Protein AF-A0AAW5N4B8-F1 (afdb_monomer_lite)

Secondary structure (DSSP, 8-state):
-----SS-HHHHHHHHHHHHTT--HHHHHHHHHSSPPPHHHHHHHHTT---PPPTT----HHHHHHHHHHHHHTT--HHHHTSHHHHHHHHHHHHHS-HHHHHHHHHHGGGGT--HHHHHH--SHHHHHHHHHHHHTT-

Foldseek 3Di:
DQQAAPPPRVLSNLLVVVVVLPADSQLSQCLFFVHGDDPVQSVCSVVRYHHDDPPRGDGDSPSSVLLVVLCVLLVNGSVLSNDPLLSVLLVVLCVVPNSVLSSQLSNLSNVVNDDPVLSVPPDHSVSNNVSSVVSSVND

pLDDT: mean 90.88, std 9.42, range [45.38, 98.25]

Radius of gyration: 15.37 Å; chains: 1; bounding box: 37×21×44 Å

Sequence (139 aa):
AALTAGNHKDLFASMADLINEGFNPSTSSIIFTGKKLSNNLIKKALKGDDVALPKDAKVDIERGYKFVTLCKAANISVMFATKRYFIDGFNSYATLTSDEDAFKALDAMKNLKLKESRLKEVKDNDCFITLLKEAAATA

Structure (mmCIF, N/CA/C/O backbone):
data_AF-A0AAW5N4B8-F1
#
_entry.id   AF-A0AAW5N4B8-F1
#
loop_
_atom_site.group_PDB
_at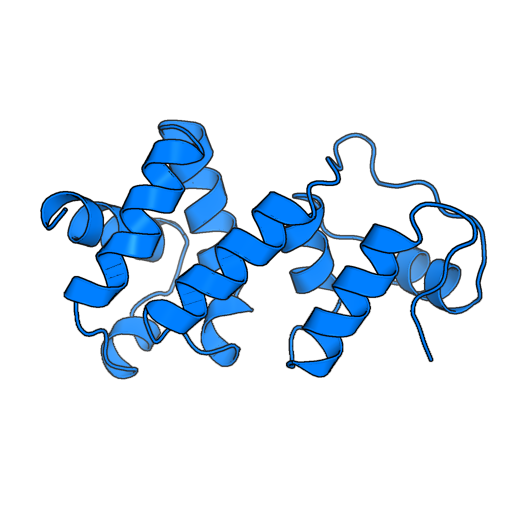om_site.id
_atom_site.type_symbol
_atom_site.label_atom_id
_atom_site.label_alt_id
_atom_site.label_comp_id
_atom_site.label_asym_id
_atom_site.label_entity_id
_atom_site.label_seq_id
_atom_site.pdbx_PDB_ins_code
_atom_site.Cartn_x
_atom_site.Cartn_y
_atom_site.Cartn_z
_atom_site.occupancy
_atom_site.B_iso_or_equiv
_atom_site.auth_seq_id
_atom_site.auth_comp_id
_atom_site.auth_asym_id
_atom_site.auth_atom_id
_atom_site.pdbx_PDB_model_num
ATOM 1 N N . ALA A 1 1 ? 0.433 -2.509 -24.517 1.00 45.38 1 ALA A N 1
ATOM 2 C CA . ALA A 1 1 ? 1.908 -2.518 -24.480 1.00 45.38 1 ALA A CA 1
ATOM 3 C C . ALA A 1 1 ? 2.323 -3.050 -23.119 1.00 45.38 1 ALA A C 1
ATOM 5 O O . ALA A 1 1 ? 1.848 -2.512 -22.126 1.00 45.38 1 ALA A O 1
ATOM 6 N N . ALA A 1 2 ? 3.097 -4.135 -23.074 1.00 48.75 2 ALA A N 1
ATOM 7 C CA . ALA A 1 2 ? 3.623 -4.664 -21.820 1.00 48.75 2 ALA A CA 1
ATOM 8 C C . ALA A 1 2 ? 4.759 -3.755 -21.327 1.00 48.75 2 ALA A C 1
ATOM 10 O O . ALA A 1 2 ? 5.516 -3.208 -22.127 1.00 48.75 2 ALA A O 1
ATOM 11 N N . LEU A 1 3 ? 4.842 -3.546 -20.018 1.00 54.91 3 LEU A N 1
ATOM 12 C CA . LEU A 1 3 ? 5.915 -2.785 -19.390 1.00 54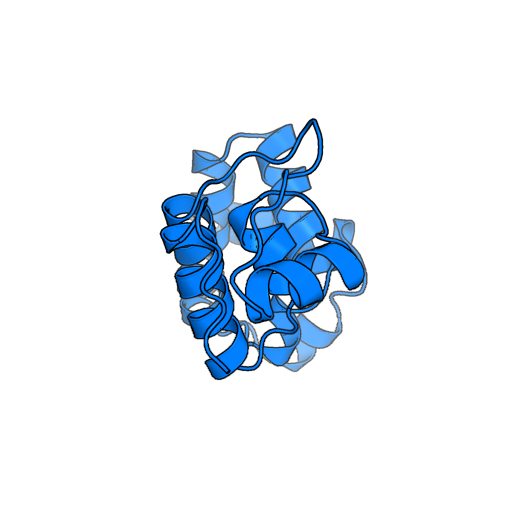.91 3 LEU A CA 1
ATOM 13 C C . LEU A 1 3 ? 7.131 -3.724 -19.282 1.00 54.91 3 LEU A C 1
ATOM 15 O O . LEU A 1 3 ? 7.212 -4.541 -18.373 1.00 54.91 3 LEU A O 1
ATOM 19 N N . THR A 1 4 ? 8.032 -3.673 -20.266 1.00 53.31 4 THR A N 1
ATOM 20 C CA . THR A 1 4 ? 9.139 -4.634 -20.427 1.00 53.31 4 THR A CA 1
ATOM 21 C C . THR A 1 4 ? 10.469 -3.900 -20.577 1.00 53.31 4 THR A C 1
ATOM 23 O O . THR A 1 4 ? 11.035 -3.882 -21.665 1.00 53.31 4 THR A O 1
ATOM 26 N N . ALA A 1 5 ? 10.972 -3.260 -19.520 1.00 59.00 5 ALA A N 1
ATOM 27 C CA . ALA A 1 5 ? 12.323 -2.692 -19.566 1.00 59.00 5 ALA A CA 1
ATOM 28 C C . ALA A 1 5 ? 13.391 -3.805 -19.633 1.00 59.00 5 ALA A C 1
ATOM 30 O O . ALA A 1 5 ? 13.158 -4.929 -19.179 1.00 59.00 5 ALA A O 1
ATOM 31 N N . GLY A 1 6 ? 14.564 -3.507 -20.206 1.00 59.09 6 GLY A N 1
ATOM 32 C CA . GLY A 1 6 ? 15.698 -4.441 -20.271 1.00 59.09 6 GLY A CA 1
ATOM 33 C C . GLY A 1 6 ? 16.179 -4.886 -18.884 1.00 59.09 6 GLY A C 1
ATOM 34 O O . GLY A 1 6 ? 16.472 -6.067 -18.673 1.00 59.09 6 GLY A O 1
ATOM 35 N N . ASN A 1 7 ? 16.136 -3.966 -17.918 1.00 71.31 7 ASN A N 1
ATOM 36 C CA . ASN A 1 7 ? 16.353 -4.172 -16.489 1.00 71.31 7 ASN A CA 1
ATOM 37 C C . ASN A 1 7 ? 15.044 -4.021 -15.677 1.00 71.31 7 ASN A C 1
ATOM 39 O O . ASN A 1 7 ? 14.073 -3.437 -16.141 1.00 71.31 7 ASN A O 1
ATOM 43 N N . HIS A 1 8 ? 14.988 -4.560 -14.451 1.00 84.31 8 HIS A N 1
ATOM 44 C CA . HIS A 1 8 ? 13.788 -4.514 -13.584 1.00 84.31 8 HIS A CA 1
ATOM 45 C C . HIS A 1 8 ? 12.509 -5.120 -14.210 1.00 84.31 8 HIS A C 1
ATOM 47 O O . HIS A 1 8 ? 11.400 -4.662 -13.929 1.00 84.31 8 HIS A O 1
ATOM 53 N N . LYS A 1 9 ? 12.652 -6.159 -15.045 1.00 85.12 9 LYS A N 1
ATOM 54 C CA . LYS A 1 9 ? 11.540 -6.825 -15.751 1.00 85.12 9 LYS A CA 1
ATOM 55 C C . LYS A 1 9 ? 10.396 -7.224 -14.821 1.00 85.12 9 LYS A C 1
ATOM 57 O O . LYS A 1 9 ? 9.254 -6.881 -15.104 1.00 85.12 9 LYS A O 1
ATOM 62 N N . ASP A 1 10 ? 10.710 -7.854 -13.691 1.00 90.06 10 ASP A N 1
ATOM 63 C CA . ASP A 1 10 ? 9.697 -8.340 -12.747 1.00 90.06 10 ASP A CA 1
ATOM 64 C C . ASP A 1 10 ? 8.892 -7.196 -12.120 1.00 90.06 10 ASP A C 1
ATOM 66 O O . ASP A 1 10 ? 7.676 -7.300 -11.974 1.00 90.06 10 ASP A O 1
ATOM 70 N N . LEU A 1 11 ? 9.539 -6.064 -11.816 1.00 92.75 11 LEU A N 1
ATOM 71 C CA . LEU A 1 11 ? 8.858 -4.867 -11.313 1.00 92.75 11 LEU A CA 1
ATOM 72 C C . LEU A 1 11 ? 7.844 -4.360 -12.339 1.00 92.75 11 LEU A C 1
ATOM 74 O O . LEU A 1 11 ? 6.702 -4.060 -12.002 1.00 92.75 11 LEU A O 1
ATOM 78 N N . PHE A 1 12 ? 8.269 -4.235 -13.592 1.00 90.94 12 PHE A N 1
ATOM 79 C CA . PHE A 1 12 ? 7.451 -3.655 -14.645 1.00 90.94 12 PHE A CA 1
ATOM 80 C C . PHE A 1 12 ? 6.334 -4.600 -15.116 1.00 90.94 12 PHE A C 1
ATOM 82 O O . PHE A 1 12 ? 5.225 -4.127 -15.375 1.00 90.94 12 PHE A O 1
ATOM 89 N N . ALA A 1 13 ? 6.568 -5.914 -15.098 1.00 91.19 13 ALA A N 1
ATOM 90 C CA . ALA A 1 13 ? 5.523 -6.925 -15.238 1.00 91.19 13 ALA A CA 1
ATOM 91 C C . ALA A 1 13 ? 4.497 -6.826 -14.096 1.00 91.19 13 ALA A C 1
ATOM 93 O O . ALA A 1 13 ? 3.306 -6.684 -14.359 1.00 91.19 13 ALA A O 1
ATOM 94 N N . SER A 1 14 ? 4.957 -6.746 -12.843 1.00 94.62 14 SER A N 1
ATOM 95 C CA . SER A 1 14 ? 4.065 -6.616 -11.681 1.00 94.62 14 SER A CA 1
ATOM 96 C C . SER A 1 14 ? 3.247 -5.320 -11.721 1.00 94.62 14 SER A C 1
ATOM 98 O O . SER A 1 14 ? 2.056 -5.288 -11.406 1.00 94.62 14 SER A O 1
ATOM 100 N N . MET A 1 15 ? 3.862 -4.216 -12.163 1.00 94.12 15 MET A N 1
ATOM 101 C CA . MET A 1 15 ? 3.153 -2.958 -12.403 1.00 94.12 15 MET A CA 1
ATOM 102 C C . MET A 1 15 ? 2.081 -3.105 -13.485 1.00 94.12 15 MET A C 1
ATOM 104 O O . MET A 1 15 ? 1.006 -2.526 -13.326 1.00 94.12 15 MET A O 1
ATOM 108 N N . ALA A 1 16 ? 2.357 -3.845 -14.563 1.00 91.94 16 ALA A N 1
ATOM 109 C CA . ALA A 1 16 ? 1.389 -4.108 -15.624 1.00 91.94 16 ALA A CA 1
ATOM 110 C C . ALA A 1 16 ? 0.189 -4.916 -15.111 1.00 91.94 16 ALA A C 1
ATOM 112 O O . ALA A 1 16 ? -0.941 -4.571 -15.451 1.00 91.94 16 ALA A O 1
ATOM 113 N N . ASP A 1 17 ? 0.414 -5.905 -14.245 1.00 94.25 17 ASP A N 1
ATOM 114 C CA . ASP A 1 17 ? -0.663 -6.678 -13.617 1.00 94.25 17 ASP A CA 1
ATOM 115 C C . ASP A 1 17 ? -1.602 -5.775 -12.815 1.00 94.25 17 ASP A C 1
ATOM 117 O O . ASP A 1 17 ? -2.808 -5.767 -13.057 1.00 94.25 17 ASP A O 1
ATOM 121 N N . LEU A 1 18 ? -1.060 -4.921 -11.936 1.00 94.12 18 LEU A N 1
ATOM 122 C CA . LEU A 1 18 ? -1.891 -3.967 -11.194 1.00 94.12 18 LEU A CA 1
ATOM 123 C C . LEU A 1 18 ? -2.598 -2.971 -12.124 1.00 94.12 18 LEU A C 1
ATOM 125 O O . LEU A 1 18 ? -3.745 -2.604 -11.878 1.00 94.12 18 LEU A O 1
ATOM 129 N N . ILE A 1 19 ? -1.952 -2.532 -13.209 1.00 92.81 19 ILE A N 1
ATOM 130 C CA . ILE A 1 19 ? -2.595 -1.643 -14.188 1.00 92.81 19 ILE A CA 1
ATOM 131 C C . ILE A 1 19 ? -3.793 -2.329 -14.854 1.00 92.81 19 ILE A C 1
ATOM 133 O O . ILE A 1 19 ? -4.843 -1.702 -14.998 1.00 92.81 19 ILE A O 1
ATOM 137 N N . ASN A 1 20 ? -3.674 -3.613 -15.200 1.00 92.69 20 ASN A N 1
ATOM 138 C CA . ASN A 1 20 ? -4.776 -4.401 -15.756 1.00 92.69 20 ASN A CA 1
ATOM 139 C C . ASN A 1 20 ? -5.931 -4.576 -14.756 1.00 92.69 20 ASN A C 1
ATOM 141 O O . ASN A 1 20 ? -7.085 -4.667 -15.165 1.00 92.69 20 ASN A O 1
ATOM 145 N N . GLU A 1 21 ? -5.645 -4.556 -13.453 1.00 92.25 21 GLU A N 1
ATOM 146 C CA . GLU A 1 21 ? -6.660 -4.544 -12.392 1.00 92.25 21 GLU A CA 1
ATOM 147 C C . GLU A 1 21 ? -7.291 -3.160 -12.137 1.00 92.25 21 GLU A C 1
ATOM 149 O O . GLU A 1 21 ? -8.191 -3.033 -11.305 1.00 92.25 21 GLU A O 1
ATOM 154 N N . GLY A 1 22 ? -6.842 -2.112 -12.837 1.00 91.94 22 GLY A N 1
ATOM 155 C CA . GLY A 1 22 ? -7.376 -0.752 -12.731 1.00 91.94 22 GLY A CA 1
ATOM 156 C C . GLY A 1 22 ? -6.547 0.206 -11.871 1.00 91.94 22 GLY A C 1
ATOM 157 O O . GLY A 1 22 ? -6.981 1.335 -11.625 1.00 91.94 22 GLY A O 1
ATOM 158 N N . PHE A 1 23 ? -5.351 -0.189 -11.421 1.00 92.31 23 PHE A N 1
ATOM 159 C CA . PHE A 1 23 ? -4.433 0.735 -10.759 1.00 92.31 23 PHE A CA 1
ATOM 160 C C . PHE A 1 23 ? -3.803 1.693 -11.772 1.00 92.31 23 PHE A C 1
ATOM 162 O O . PHE A 1 23 ? -3.431 1.319 -12.882 1.00 92.31 23 PHE A O 1
ATOM 169 N N . ASN A 1 24 ? -3.625 2.962 -11.397 1.00 88.50 24 ASN A N 1
ATOM 170 C CA . ASN A 1 24 ? -2.859 3.862 -12.255 1.00 88.50 24 ASN A CA 1
ATOM 171 C C . ASN A 1 24 ? -1.347 3.550 -12.142 1.00 88.50 24 ASN A C 1
ATOM 173 O O . ASN A 1 24 ? -0.885 3.158 -11.066 1.00 88.50 24 ASN A O 1
ATOM 177 N N . PRO A 1 25 ? -0.544 3.802 -13.196 1.00 89.12 25 PRO A N 1
ATOM 178 C CA . PRO A 1 25 ? 0.879 3.452 -13.206 1.00 89.12 25 PRO A CA 1
ATOM 179 C C . PRO A 1 25 ? 1.698 4.050 -12.055 1.00 89.12 25 PRO A C 1
ATOM 181 O O . PRO A 1 25 ? 2.629 3.419 -11.559 1.00 89.12 25 PRO A O 1
ATOM 184 N N . SER A 1 26 ? 1.359 5.266 -11.615 1.00 86.75 26 SER A N 1
ATOM 185 C CA . SER A 1 26 ? 2.080 5.928 -10.525 1.00 86.75 26 SER A CA 1
ATOM 186 C C . SER A 1 26 ? 1.790 5.312 -9.158 1.00 86.75 26 SER A C 1
ATOM 188 O O . SER A 1 26 ? 2.682 5.230 -8.323 1.00 86.75 26 SER A O 1
ATOM 190 N N . THR A 1 27 ? 0.565 4.839 -8.941 1.00 91.31 27 THR A N 1
ATOM 191 C CA . THR A 1 27 ? 0.170 4.105 -7.741 1.00 91.31 27 THR A CA 1
ATOM 192 C C . THR A 1 27 ? 0.837 2.733 -7.724 1.00 91.31 27 THR A C 1
ATOM 194 O O . THR A 1 27 ? 1.452 2.387 -6.718 1.00 91.31 27 THR A O 1
ATOM 197 N N . SER A 1 28 ? 0.805 1.990 -8.838 1.00 93.38 28 SER A N 1
ATOM 198 C CA . SER A 1 28 ? 1.487 0.691 -8.944 1.00 93.38 28 SER A CA 1
ATOM 199 C C . SER A 1 28 ? 2.979 0.816 -8.637 1.00 93.38 28 SER A C 1
ATOM 201 O O . SER A 1 28 ? 3.547 -0.020 -7.941 1.00 93.38 28 SER A O 1
ATOM 203 N N . SER A 1 29 ? 3.619 1.900 -9.086 1.00 93.19 29 SER A N 1
ATOM 204 C CA . SER A 1 29 ? 5.029 2.120 -8.777 1.00 93.19 29 SER A CA 1
ATOM 205 C C . SER A 1 29 ? 5.281 2.383 -7.292 1.00 93.19 29 SER A C 1
ATOM 207 O O . SER A 1 29 ? 6.263 1.884 -6.752 1.00 93.19 29 SER A O 1
ATOM 209 N N . ILE A 1 30 ? 4.418 3.150 -6.617 1.00 93.75 30 ILE A N 1
ATOM 210 C CA . ILE A 1 30 ? 4.564 3.423 -5.180 1.00 93.75 30 ILE A CA 1
ATOM 211 C C . ILE A 1 30 ? 4.380 2.131 -4.378 1.00 93.75 30 ILE A C 1
ATOM 213 O O . ILE A 1 30 ? 5.156 1.891 -3.459 1.00 93.75 30 ILE A O 1
ATOM 217 N N . ILE A 1 31 ? 3.416 1.285 -4.753 1.00 96.00 31 ILE A N 1
ATOM 218 C CA . ILE A 1 31 ? 3.161 -0.006 -4.094 1.00 96.00 31 ILE A CA 1
ATOM 219 C C . ILE A 1 31 ? 4.411 -0.895 -4.110 1.00 96.00 31 ILE A C 1
ATOM 221 O O . ILE A 1 31 ? 4.770 -1.448 -3.075 1.00 96.00 31 ILE A O 1
ATOM 225 N N . PHE A 1 32 ? 5.098 -0.993 -5.252 1.00 95.75 32 PHE A N 1
ATOM 226 C CA . PHE A 1 32 ? 6.247 -1.893 -5.401 1.00 95.75 32 PHE A CA 1
ATOM 227 C C . PHE A 1 32 ? 7.608 -1.272 -5.101 1.00 95.75 32 PHE A C 1
ATOM 229 O O . PHE A 1 32 ? 8.580 -2.007 -4.966 1.00 95.75 32 PHE A O 1
ATOM 236 N N . THR A 1 33 ? 7.726 0.057 -5.060 1.00 93.56 33 THR A N 1
ATOM 237 C CA . THR A 1 33 ? 9.038 0.720 -4.915 1.00 93.56 33 THR A CA 1
ATOM 238 C C . THR A 1 33 ? 9.122 1.714 -3.761 1.00 93.56 33 THR A C 1
ATOM 240 O O . THR A 1 33 ? 10.188 2.278 -3.505 1.00 93.56 33 THR A O 1
ATOM 243 N N . GLY A 1 34 ? 7.99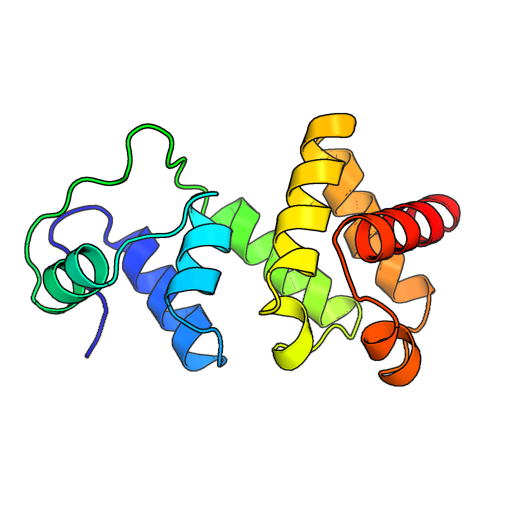1 2.022 -3.120 1.00 91.12 34 GLY A N 1
ATOM 244 C CA . GLY A 1 34 ? 7.857 3.129 -2.171 1.00 91.12 34 GLY A CA 1
ATOM 245 C C . GLY A 1 34 ? 7.989 4.519 -2.809 1.00 91.12 34 GLY A C 1
ATOM 246 O O . GLY A 1 34 ? 7.873 5.529 -2.114 1.00 91.12 34 GLY A O 1
ATOM 247 N N . LYS A 1 35 ? 8.229 4.612 -4.126 1.00 90.69 35 LYS A N 1
ATOM 248 C CA . LYS A 1 35 ? 8.453 5.870 -4.843 1.00 90.69 35 LYS A CA 1
ATOM 249 C C . LYS A 1 35 ? 7.575 5.989 -6.083 1.00 90.69 35 LYS A C 1
ATOM 251 O O . LYS A 1 35 ? 7.230 5.031 -6.775 1.00 90.69 35 LYS A O 1
ATOM 256 N N . LYS A 1 36 ? 7.234 7.236 -6.399 1.00 90.50 36 LYS A N 1
ATOM 257 C CA . LYS A 1 36 ? 6.562 7.569 -7.651 1.00 90.50 36 LYS A CA 1
ATOM 258 C C . LYS A 1 36 ? 7.584 7.561 -8.786 1.00 90.50 36 LYS A C 1
ATOM 260 O O . LYS A 1 36 ? 8.515 8.364 -8.776 1.00 90.50 36 LYS A O 1
ATOM 265 N N . LEU A 1 37 ? 7.382 6.704 -9.781 1.00 91.25 37 LEU A N 1
ATOM 266 C CA . LEU A 1 37 ? 8.143 6.758 -11.025 1.00 91.25 37 LEU A CA 1
ATOM 267 C C . LEU A 1 37 ? 7.607 7.888 -11.908 1.00 91.25 37 LEU A C 1
ATOM 269 O O . LEU A 1 37 ? 6.403 8.148 -11.966 1.00 91.25 37 LEU A O 1
ATOM 273 N N . SER A 1 38 ? 8.513 8.595 -12.583 1.00 89.56 38 SER A N 1
ATOM 274 C CA . SER A 1 38 ? 8.127 9.689 -13.472 1.00 89.56 38 SER A CA 1
ATOM 275 C C . SER A 1 38 ? 7.472 9.150 -14.744 1.00 89.56 38 SER A C 1
ATOM 277 O O . SER A 1 38 ? 7.816 8.072 -15.232 1.00 89.56 38 SER A O 1
ATOM 279 N N . ASN A 1 39 ? 6.568 9.931 -15.340 1.00 88.19 39 ASN A N 1
ATOM 280 C CA . ASN A 1 39 ? 5.929 9.556 -16.606 1.00 88.19 39 ASN A CA 1
ATOM 281 C C . ASN A 1 39 ? 6.958 9.298 -17.717 1.00 88.19 39 ASN A C 1
ATOM 283 O O . ASN A 1 39 ? 6.752 8.419 -18.547 1.00 88.19 39 ASN A O 1
ATOM 287 N N . ASN A 1 40 ? 8.070 10.040 -17.731 1.00 90.19 40 ASN A N 1
ATOM 288 C CA . ASN A 1 40 ? 9.141 9.831 -18.704 1.00 90.19 40 ASN A CA 1
ATOM 289 C C . ASN A 1 40 ? 9.851 8.489 -18.491 1.00 90.19 40 ASN A C 1
ATOM 291 O O . ASN A 1 40 ? 10.125 7.804 -19.470 1.00 90.19 40 ASN A O 1
ATOM 295 N N . LEU A 1 41 ? 10.103 8.096 -17.238 1.00 89.88 41 LEU A N 1
ATOM 296 C CA . LEU A 1 41 ? 10.689 6.794 -16.910 1.00 89.88 41 LEU A CA 1
ATOM 297 C C . LEU A 1 41 ? 9.748 5.657 -17.322 1.00 89.88 41 LEU A C 1
ATOM 299 O O . LEU A 1 41 ? 10.171 4.743 -18.020 1.00 89.88 41 LEU A O 1
ATOM 303 N N . ILE A 1 42 ? 8.457 5.761 -16.990 1.00 86.19 42 ILE A N 1
ATOM 304 C CA . ILE A 1 42 ? 7.441 4.769 -17.383 1.00 86.19 42 ILE A CA 1
ATOM 305 C C . ILE A 1 42 ? 7.359 4.646 -18.913 1.00 86.19 42 ILE A C 1
ATOM 307 O O . ILE A 1 42 ? 7.313 3.539 -19.441 1.00 86.19 42 ILE A O 1
ATOM 311 N N . LYS A 1 43 ? 7.392 5.766 -19.649 1.00 86.50 43 LYS A N 1
ATOM 312 C CA . LYS A 1 43 ? 7.394 5.764 -21.124 1.00 86.50 43 LYS A CA 1
ATOM 313 C C . LYS A 1 43 ? 8.635 5.100 -21.720 1.00 86.50 43 LYS A C 1
ATOM 315 O O . LYS A 1 43 ? 8.502 4.432 -22.737 1.00 86.50 43 LYS A O 1
ATOM 320 N N . LYS A 1 44 ? 9.812 5.301 -21.124 1.00 87.25 44 LYS A N 1
ATOM 321 C CA . LYS A 1 44 ? 11.055 4.628 -21.533 1.00 87.25 44 LYS A CA 1
ATOM 322 C C . LYS A 1 44 ? 10.963 3.118 -21.296 1.00 87.25 44 LYS A C 1
ATOM 324 O O . LYS A 1 44 ? 11.163 2.347 -22.225 1.00 87.25 44 LYS A O 1
ATOM 329 N N . ALA A 1 45 ? 10.509 2.706 -20.111 1.00 84.75 45 ALA A N 1
ATOM 330 C CA . ALA A 1 45 ? 10.293 1.295 -19.786 1.00 84.75 45 ALA A CA 1
ATOM 331 C C . ALA A 1 45 ? 9.284 0.608 -20.731 1.00 84.75 45 ALA A C 1
ATOM 333 O O . ALA A 1 45 ? 9.497 -0.524 -21.152 1.00 84.75 45 ALA A O 1
ATOM 334 N N . LEU A 1 46 ? 8.212 1.307 -21.131 1.00 78.75 46 LEU A N 1
ATOM 335 C CA . LEU A 1 46 ? 7.233 0.823 -22.120 1.00 78.75 46 LEU A CA 1
ATOM 336 C C . LEU A 1 46 ? 7.812 0.620 -23.529 1.00 78.75 46 LEU A C 1
ATOM 338 O O . LEU A 1 46 ? 7.225 -0.113 -24.320 1.00 78.75 46 LEU A O 1
ATOM 342 N N . LYS A 1 47 ? 8.918 1.293 -23.860 1.00 84.06 47 LYS A N 1
ATOM 343 C CA . LYS A 1 47 ? 9.627 1.140 -25.139 1.00 84.06 47 LYS A CA 1
ATOM 344 C C . LYS A 1 47 ? 10.707 0.059 -25.096 1.00 84.06 47 LYS A C 1
ATOM 346 O O . LYS A 1 47 ? 11.288 -0.239 -26.132 1.00 84.06 47 LYS A O 1
ATOM 351 N N . GLY A 1 48 ? 10.956 -0.524 -23.922 1.00 79.94 48 GLY A N 1
ATOM 352 C CA . GLY A 1 48 ? 12.047 -1.467 -23.703 1.00 79.94 48 GLY A CA 1
ATOM 353 C C . GLY A 1 48 ? 13.400 -0.818 -23.427 1.00 79.94 48 GLY A C 1
ATOM 354 O O . GLY A 1 48 ? 14.394 -1.534 -23.353 1.00 79.94 48 GLY A O 1
ATOM 355 N N . ASP A 1 49 ? 13.445 0.504 -23.242 1.00 83.69 49 ASP A N 1
ATOM 356 C CA . ASP A 1 49 ? 14.679 1.211 -22.904 1.00 83.69 49 ASP A CA 1
ATOM 357 C C . ASP A 1 49 ? 15.135 0.846 -21.481 1.00 83.69 49 ASP A C 1
ATOM 359 O O . ASP A 1 49 ? 14.311 0.670 -20.574 1.00 83.69 49 ASP A O 1
ATOM 363 N N . ASP A 1 50 ? 16.449 0.827 -21.259 1.00 82.19 50 ASP A N 1
ATOM 364 C CA . ASP A 1 50 ? 17.011 0.744 -19.913 1.00 82.19 50 ASP A CA 1
ATOM 365 C C . ASP A 1 50 ? 16.675 2.001 -19.103 1.00 82.19 50 ASP A C 1
ATOM 367 O O . ASP A 1 50 ? 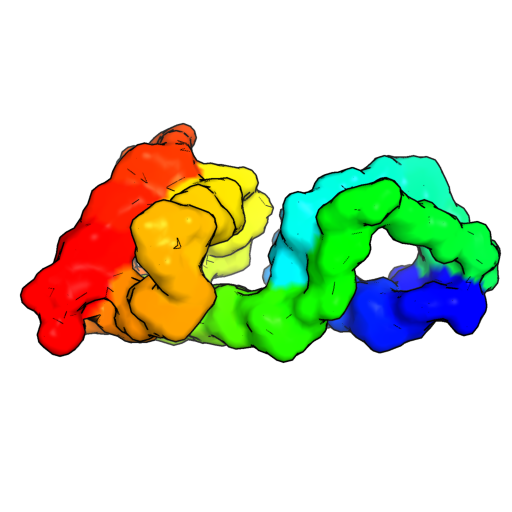16.753 3.144 -19.578 1.00 82.19 50 ASP A O 1
ATOM 371 N N . VAL A 1 51 ? 16.309 1.790 -17.840 1.00 85.62 51 VAL A N 1
ATOM 372 C CA . VAL A 1 51 ? 15.918 2.864 -16.927 1.00 85.62 51 VAL A CA 1
ATOM 373 C C . VAL A 1 51 ? 16.616 2.729 -15.582 1.00 85.62 51 VAL A C 1
ATOM 375 O O . VAL A 1 51 ? 16.778 1.636 -15.050 1.00 85.62 51 VAL A O 1
ATOM 378 N N . ALA A 1 52 ? 17.003 3.863 -15.003 1.00 88.44 52 ALA A N 1
ATOM 379 C CA . ALA A 1 52 ? 17.465 3.928 -13.623 1.00 88.44 52 ALA A CA 1
ATOM 380 C C . ALA A 1 52 ? 16.288 4.277 -12.706 1.00 88.44 52 ALA A C 1
ATOM 382 O O . ALA A 1 52 ? 15.552 5.234 -12.969 1.00 88.44 52 ALA A O 1
ATOM 383 N N . LEU A 1 53 ? 16.117 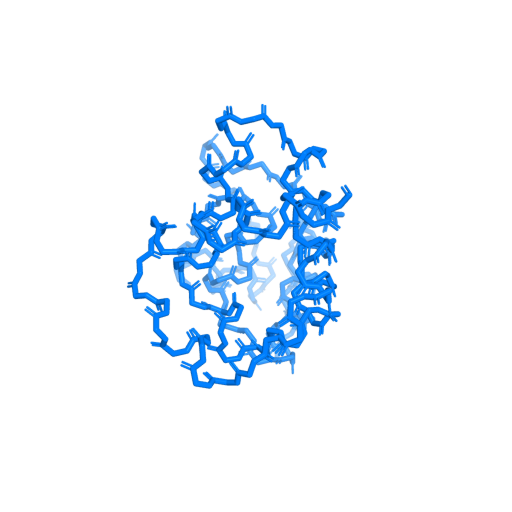3.514 -11.626 1.00 90.38 53 LEU A N 1
ATOM 384 C CA . LEU A 1 53 ? 15.131 3.828 -10.595 1.00 90.38 53 LEU A CA 1
ATOM 385 C C . LEU A 1 53 ? 15.579 5.045 -9.757 1.00 90.38 53 LEU A C 1
ATOM 387 O O . LEU A 1 53 ? 16.775 5.336 -9.676 1.00 90.38 53 LEU A O 1
ATOM 391 N N . PRO A 1 54 ? 14.642 5.779 -9.127 1.00 90.69 54 PRO A N 1
ATOM 392 C CA . PRO A 1 54 ? 14.975 6.852 -8.190 1.00 90.69 54 PRO A CA 1
ATOM 393 C C . PRO A 1 54 ? 15.909 6.382 -7.064 1.00 90.69 54 PRO A C 1
ATOM 395 O O . PRO A 1 54 ? 15.804 5.243 -6.619 1.00 90.69 54 PRO A O 1
ATOM 398 N N . LYS A 1 55 ? 16.768 7.281 -6.558 1.00 84.44 55 LYS A N 1
ATOM 399 C CA . LYS A 1 55 ? 17.852 6.983 -5.596 1.00 84.44 55 LYS A CA 1
ATOM 400 C C . LYS A 1 55 ? 17.414 6.230 -4.326 1.00 84.44 55 LYS A C 1
ATOM 402 O O . LYS A 1 55 ? 18.204 5.458 -3.802 1.00 84.44 55 LYS A O 1
ATOM 407 N N . ASP A 1 56 ? 16.165 6.392 -3.887 1.00 86.56 56 ASP A N 1
ATOM 408 C CA . ASP A 1 56 ? 15.624 5.704 -2.701 1.00 86.56 56 ASP A CA 1
ATOM 409 C C . ASP A 1 56 ? 14.433 4.787 -3.033 1.00 86.56 56 ASP A C 1
ATOM 411 O O . ASP A 1 56 ? 13.580 4.522 -2.185 1.00 86.56 56 ASP A O 1
ATOM 415 N N . ALA A 1 57 ? 14.314 4.353 -4.289 1.00 90.38 57 ALA A N 1
ATOM 416 C CA . ALA A 1 57 ? 13.354 3.325 -4.663 1.00 90.38 57 ALA A CA 1
ATOM 417 C C . ALA A 1 57 ? 13.855 1.962 -4.168 1.00 90.38 57 ALA A C 1
ATOM 419 O O . ALA A 1 57 ? 14.930 1.511 -4.563 1.00 90.38 57 ALA A O 1
ATOM 420 N N . LYS A 1 58 ? 13.059 1.291 -3.333 1.00 90.50 58 LYS A N 1
ATOM 421 C CA . LYS A 1 58 ? 13.333 -0.073 -2.873 1.00 90.50 58 LYS A CA 1
ATOM 422 C C . LYS A 1 58 ? 12.317 -1.005 -3.513 1.00 90.50 58 LYS A C 1
ATOM 424 O O . LYS A 1 58 ? 11.153 -0.980 -3.133 1.00 90.50 58 LYS A O 1
ATOM 429 N N . VAL A 1 59 ? 12.754 -1.789 -4.497 1.00 93.06 59 VAL A N 1
ATOM 430 C CA . VAL A 1 59 ? 11.882 -2.762 -5.165 1.00 93.06 59 VAL A CA 1
ATOM 431 C C . VAL A 1 59 ? 11.548 -3.885 -4.189 1.00 93.06 59 VAL A C 1
ATOM 433 O O . VAL A 1 59 ? 12.444 -4.594 -3.740 1.00 93.06 59 VAL A O 1
ATOM 436 N N . ASP A 1 60 ? 10.264 -4.030 -3.881 1.00 95.69 60 ASP A N 1
ATOM 437 C CA . ASP A 1 60 ? 9.725 -5.066 -3.008 1.00 95.69 60 ASP A CA 1
ATOM 438 C C . ASP A 1 60 ? 8.359 -5.528 -3.543 1.00 95.69 60 ASP A C 1
ATOM 440 O O . ASP A 1 60 ? 7.294 -4.991 -3.220 1.00 95.69 60 ASP A O 1
ATOM 444 N N . ILE A 1 61 ? 8.420 -6.488 -4.468 1.00 96.44 61 ILE A N 1
ATOM 445 C CA . ILE A 1 61 ? 7.255 -6.995 -5.201 1.00 96.44 61 ILE A CA 1
ATOM 446 C C . ILE A 1 61 ? 6.336 -7.790 -4.267 1.00 96.44 61 ILE A C 1
ATOM 448 O O . ILE A 1 61 ? 5.118 -7.601 -4.293 1.00 96.44 61 ILE A O 1
ATOM 452 N N . GLU A 1 62 ? 6.916 -8.631 -3.407 1.00 96.94 62 GLU A N 1
ATOM 453 C CA . GLU A 1 62 ? 6.177 -9.453 -2.446 1.00 96.94 62 GLU A CA 1
ATOM 454 C C . GLU A 1 62 ? 5.386 -8.576 -1.472 1.00 96.94 62 GLU A C 1
ATOM 456 O O . GLU A 1 62 ? 4.173 -8.754 -1.318 1.00 96.94 62 GLU A O 1
ATOM 461 N N . ARG A 1 63 ? 6.034 -7.560 -0.884 1.00 97.12 63 ARG A N 1
ATOM 462 C CA . ARG A 1 63 ? 5.369 -6.587 -0.011 1.00 97.12 63 ARG A CA 1
ATOM 463 C C . ARG A 1 63 ? 4.224 -5.873 -0.725 1.00 97.12 63 ARG A C 1
ATOM 465 O O . ARG A 1 63 ? 3.144 -5.715 -0.151 1.00 97.12 63 ARG A O 1
ATOM 472 N N . GLY A 1 64 ? 4.443 -5.454 -1.971 1.00 97.06 64 GLY A N 1
ATOM 473 C CA . GLY A 1 64 ? 3.428 -4.765 -2.763 1.00 97.06 64 GLY A CA 1
ATOM 474 C C . GLY A 1 64 ? 2.189 -5.626 -3.028 1.00 97.06 64 GLY A C 1
ATOM 475 O O . GLY A 1 64 ? 1.064 -5.180 -2.793 1.00 97.06 64 GLY A O 1
ATOM 476 N N . TYR A 1 65 ? 2.372 -6.883 -3.440 1.00 97.69 65 TYR A N 1
ATOM 477 C CA . TYR A 1 65 ? 1.247 -7.800 -3.647 1.00 97.69 65 TYR A CA 1
ATOM 478 C C . TYR A 1 65 ? 0.550 -8.183 -2.346 1.00 97.69 65 TYR A C 1
ATOM 480 O O . TYR A 1 65 ? -0.679 -8.299 -2.331 1.00 97.69 65 TYR A O 1
ATOM 488 N N . LYS A 1 66 ? 1.293 -8.332 -1.244 1.00 98.12 66 LYS A N 1
ATOM 489 C CA . LYS A 1 66 ? 0.710 -8.581 0.078 1.00 98.12 66 LYS A CA 1
ATOM 490 C C . LYS A 1 66 ? -0.229 -7.447 0.488 1.00 98.12 66 LYS A C 1
ATOM 492 O O . LYS A 1 66 ? -1.353 -7.715 0.905 1.00 98.12 66 LYS A O 1
ATOM 497 N N . PHE A 1 67 ? 0.180 -6.192 0.286 1.00 97.81 67 PHE A N 1
ATOM 498 C CA . PHE A 1 67 ? -0.676 -5.026 0.523 1.00 97.81 67 PHE A CA 1
ATOM 499 C C . PHE A 1 67 ? -1.964 -5.086 -0.309 1.00 97.81 67 PHE A C 1
ATOM 501 O O . PHE A 1 67 ? -3.059 -5.030 0.248 1.00 97.81 67 PHE A O 1
ATOM 508 N N . VAL A 1 68 ? -1.850 -5.274 -1.628 1.00 96.94 68 VAL A N 1
ATOM 509 C CA . VAL A 1 68 ? -3.016 -5.329 -2.530 1.00 96.94 68 VAL A CA 1
ATOM 510 C C . VAL A 1 68 ? -3.964 -6.473 -2.159 1.00 96.94 68 VAL A C 1
ATOM 512 O O . VAL A 1 68 ? -5.181 -6.283 -2.126 1.00 96.94 68 VAL A O 1
ATOM 515 N N . THR A 1 69 ? -3.417 -7.648 -1.849 1.00 96.94 69 THR A N 1
ATOM 516 C CA . THR A 1 69 ? -4.192 -8.839 -1.479 1.00 96.94 69 THR A CA 1
ATOM 517 C C . THR A 1 69 ? -4.993 -8.604 -0.204 1.00 96.94 69 THR A C 1
ATOM 519 O O . THR A 1 69 ? -6.192 -8.880 -0.173 1.00 96.94 69 THR A O 1
ATOM 522 N N . LEU A 1 70 ? -4.365 -8.038 0.829 1.00 97.56 70 LEU A N 1
ATOM 523 C CA . LEU A 1 70 ? -5.038 -7.777 2.099 1.00 97.56 70 LEU A CA 1
ATOM 524 C C . LEU A 1 70 ? -6.056 -6.635 1.995 1.00 97.56 70 LEU A C 1
ATOM 526 O O . LEU A 1 70 ? -7.140 -6.745 2.564 1.00 97.56 70 LEU A O 1
ATOM 530 N N . CYS A 1 71 ? -5.792 -5.594 1.194 1.00 96.56 71 CYS A N 1
ATOM 531 C CA . CYS A 1 71 ? -6.806 -4.582 0.883 1.00 96.56 71 CYS A CA 1
ATOM 532 C C . CYS A 1 71 ? -8.064 -5.215 0.273 1.00 96.56 71 CYS A C 1
ATOM 534 O O . CYS A 1 71 ? -9.173 -4.966 0.748 1.00 96.56 71 CYS A O 1
ATOM 536 N N . LYS A 1 72 ? -7.904 -6.079 -0.738 1.00 94.19 72 LYS A N 1
ATOM 537 C CA . LYS A 1 72 ? -9.036 -6.781 -1.362 1.00 94.19 72 LYS A CA 1
ATOM 538 C C . LYS A 1 72 ? -9.776 -7.665 -0.352 1.00 94.19 72 LYS A C 1
ATOM 540 O O . LYS A 1 72 ? -11.002 -7.614 -0.300 1.00 94.19 72 LYS A O 1
ATOM 545 N N . ALA A 1 73 ? -9.051 -8.418 0.479 1.00 94.38 73 ALA A N 1
ATOM 546 C CA . ALA A 1 73 ? -9.636 -9.266 1.523 1.00 94.38 73 ALA A CA 1
ATOM 547 C C . ALA A 1 73 ? -10.436 -8.465 2.571 1.00 94.38 73 ALA A C 1
ATOM 549 O O . ALA A 1 73 ? -11.435 -8.952 3.097 1.00 94.38 73 ALA A O 1
ATOM 550 N N . ALA A 1 74 ? -10.045 -7.215 2.828 1.00 94.69 74 ALA A N 1
ATOM 551 C CA . ALA A 1 74 ? -10.737 -6.286 3.718 1.00 94.69 74 ALA A CA 1
ATOM 552 C C . ALA A 1 74 ? -11.899 -5.512 3.051 1.00 94.69 74 ALA A C 1
ATOM 554 O O . ALA A 1 74 ? -12.396 -4.542 3.623 1.00 94.69 74 ALA A O 1
ATOM 555 N N . ASN A 1 75 ? -12.342 -5.910 1.849 1.00 93.44 75 ASN A N 1
ATOM 556 C CA . ASN A 1 75 ? -13.331 -5.194 1.024 1.00 93.44 75 ASN A CA 1
ATOM 557 C C . ASN A 1 75 ? -12.922 -3.756 0.639 1.00 93.44 75 ASN A C 1
ATOM 559 O O . ASN A 1 75 ? -13.766 -2.925 0.296 1.00 93.44 75 ASN A O 1
ATOM 563 N N . ILE A 1 76 ? -11.622 -3.453 0.638 1.00 94.88 76 ILE A N 1
ATOM 564 C CA . ILE A 1 76 ? -11.083 -2.195 0.118 1.00 94.88 76 ILE A CA 1
ATOM 565 C C . ILE A 1 76 ? -10.888 -2.372 -1.388 1.00 94.88 76 ILE A C 1
ATOM 567 O O . ILE A 1 76 ? -9.879 -2.905 -1.851 1.00 94.88 76 ILE A O 1
ATOM 571 N N . SER A 1 77 ? -11.886 -1.950 -2.166 1.00 91.94 77 SER A N 1
ATOM 572 C CA . SER A 1 77 ? -11.847 -2.072 -3.627 1.00 91.94 77 SER A CA 1
ATOM 573 C C . SER A 1 77 ? -10.686 -1.280 -4.244 1.00 91.94 77 SER A C 1
ATOM 575 O O . SER A 1 77 ? -10.149 -0.347 -3.640 1.00 91.94 77 SER A O 1
ATOM 577 N N . VAL A 1 78 ? -10.331 -1.602 -5.493 1.00 92.00 78 VAL A N 1
ATOM 578 C CA . VAL A 1 78 ? -9.275 -0.904 -6.255 1.00 92.00 78 VAL A CA 1
ATOM 579 C C . VAL A 1 78 ? -9.506 0.614 -6.290 1.00 92.00 78 VAL A C 1
ATOM 581 O O . VAL A 1 78 ? -8.559 1.392 -6.178 1.00 92.00 78 VAL A O 1
ATOM 584 N N . MET A 1 79 ? -10.765 1.064 -6.336 1.00 91.69 79 MET A N 1
ATOM 585 C CA . MET A 1 79 ? -11.123 2.488 -6.288 1.00 91.69 79 MET A CA 1
ATOM 586 C C . MET A 1 79 ? -10.590 3.205 -5.032 1.00 91.69 79 MET A C 1
ATOM 588 O O . MET A 1 79 ? -10.289 4.397 -5.090 1.00 91.69 79 MET A O 1
ATOM 592 N N . PHE A 1 80 ? -10.469 2.498 -3.905 1.00 93.31 80 PHE A N 1
ATOM 593 C CA . PHE A 1 80 ? -9.910 3.026 -2.658 1.00 93.31 80 PHE A CA 1
ATOM 594 C C . PHE A 1 80 ? -8.425 2.706 -2.513 1.00 93.31 80 PHE A C 1
ATOM 596 O O . PHE A 1 80 ? -7.648 3.612 -2.231 1.00 93.31 80 PHE A O 1
ATOM 603 N N . ALA A 1 81 ? -8.012 1.463 -2.780 1.00 91.62 81 ALA A N 1
ATOM 604 C CA . ALA A 1 81 ? -6.616 1.034 -2.654 1.00 91.62 81 ALA A CA 1
ATOM 605 C C . ALA A 1 81 ? -5.660 1.824 -3.570 1.00 91.62 81 ALA A C 1
ATOM 607 O O . ALA A 1 81 ? -4.473 1.953 -3.279 1.00 91.62 81 ALA A O 1
ATOM 608 N N . THR A 1 82 ? -6.174 2.398 -4.664 1.00 91.56 82 THR A N 1
ATOM 609 C CA . THR A 1 82 ? -5.395 3.263 -5.561 1.00 91.56 82 THR A CA 1
ATOM 610 C C . THR A 1 82 ? -5.166 4.674 -5.038 1.00 91.56 82 THR A C 1
ATOM 612 O O . THR A 1 82 ? -4.312 5.397 -5.571 1.00 91.56 82 THR A O 1
ATOM 615 N N . LYS A 1 83 ? -5.919 5.093 -4.017 1.00 91.88 83 LYS A N 1
ATOM 616 C CA . LYS A 1 83 ? -5.820 6.432 -3.453 1.00 91.88 83 LYS A CA 1
ATOM 617 C C . LYS A 1 83 ? -4.572 6.535 -2.599 1.00 91.88 83 LYS A C 1
ATOM 619 O O . LYS A 1 83 ? -4.293 5.695 -1.746 1.00 91.88 83 LYS A O 1
ATOM 624 N N . ARG A 1 84 ? -3.844 7.628 -2.811 1.00 90.06 84 ARG A N 1
ATOM 625 C CA . ARG A 1 84 ? -2.528 7.852 -2.217 1.00 90.06 84 ARG A CA 1
ATOM 626 C C . ARG A 1 84 ? -2.513 7.691 -0.698 1.00 90.06 84 ARG A C 1
ATOM 628 O O . ARG A 1 84 ? -1.572 7.116 -0.176 1.00 90.06 84 ARG A O 1
ATOM 635 N N . TYR A 1 85 ? -3.561 8.133 -0.012 1.00 93.00 85 TYR A N 1
ATOM 636 C CA . TYR A 1 85 ? -3.619 8.106 1.445 1.00 93.00 85 TYR A CA 1
ATOM 637 C C . TYR A 1 85 ? -3.806 6.710 2.063 1.00 93.00 85 TYR A C 1
ATOM 639 O O . TYR A 1 85 ? -3.421 6.512 3.210 1.00 93.00 85 TYR A O 1
ATOM 647 N N . PHE A 1 86 ? -4.306 5.716 1.318 1.00 95.31 86 PHE A N 1
ATOM 648 C CA . PHE A 1 86 ? -4.288 4.321 1.784 1.00 95.31 86 PHE A CA 1
ATOM 649 C C . PHE A 1 86 ? -2.858 3.763 1.777 1.00 95.31 86 PHE A C 1
ATOM 651 O O . PHE A 1 86 ? -2.428 3.110 2.723 1.00 95.31 86 PHE A O 1
ATOM 658 N N . ILE A 1 87 ? -2.092 4.069 0.729 1.00 94.12 87 ILE A N 1
ATOM 659 C CA . ILE A 1 87 ? -0.719 3.578 0.564 1.00 94.12 87 ILE A CA 1
ATOM 660 C C . ILE A 1 87 ? 0.244 4.340 1.480 1.00 94.12 87 ILE A C 1
ATOM 662 O O . ILE A 1 87 ? 1.012 3.729 2.219 1.00 94.12 87 ILE A O 1
ATOM 666 N N . ASP A 1 88 ? 0.186 5.673 1.471 1.00 93.62 88 ASP A N 1
ATOM 667 C CA . ASP A 1 88 ? 1.025 6.527 2.315 1.00 93.62 88 ASP A CA 1
ATOM 668 C C . ASP A 1 88 ? 0.649 6.373 3.797 1.00 93.62 88 ASP A C 1
ATOM 670 O O . ASP A 1 88 ? 1.540 6.374 4.645 1.00 93.62 88 ASP A O 1
ATOM 674 N N . GLY A 1 89 ? -0.636 6.168 4.116 1.00 96.38 89 GLY A N 1
ATOM 675 C CA . GLY A 1 89 ? -1.097 5.835 5.465 1.00 96.38 89 GLY A CA 1
ATOM 676 C C . GLY A 1 89 ? -0.551 4.489 5.948 1.00 96.38 89 GLY A C 1
ATOM 677 O O . GLY A 1 89 ? 0.013 4.422 7.038 1.00 96.38 89 GLY A O 1
ATOM 678 N N . PHE A 1 90 ? -0.624 3.440 5.119 1.00 97.31 90 PHE A N 1
ATOM 679 C CA . PHE A 1 90 ? -0.026 2.135 5.431 1.00 97.31 90 PHE A CA 1
ATOM 680 C C . PHE A 1 90 ? 1.489 2.227 5.636 1.00 97.31 90 PHE A C 1
ATOM 682 O O . PHE A 1 90 ? 2.008 1.760 6.645 1.00 97.31 90 PHE A O 1
ATOM 689 N N . ASN A 1 91 ? 2.203 2.867 4.706 1.00 94.69 91 ASN A N 1
ATOM 690 C CA . ASN A 1 91 ? 3.658 3.005 4.783 1.00 94.69 91 ASN A CA 1
ATOM 691 C C . ASN A 1 91 ? 4.092 3.834 6.002 1.00 94.69 91 ASN A C 1
ATOM 693 O O . ASN A 1 91 ? 5.077 3.493 6.658 1.00 94.69 91 ASN A O 1
ATOM 697 N N . SER A 1 92 ? 3.347 4.892 6.336 1.00 95.69 92 SER A N 1
ATOM 698 C CA . SER A 1 92 ? 3.572 5.677 7.556 1.00 95.69 92 SER A CA 1
ATOM 699 C C . SER A 1 92 ? 3.358 4.828 8.808 1.00 95.69 92 SER A C 1
ATOM 701 O O . SER A 1 92 ? 4.193 4.848 9.708 1.00 95.69 92 SER A O 1
ATOM 703 N N . TYR A 1 93 ? 2.288 4.029 8.855 1.00 97.62 93 TYR A N 1
ATOM 704 C CA . TYR A 1 93 ? 2.020 3.136 9.981 1.00 97.62 93 TYR A CA 1
ATOM 705 C C . TYR A 1 93 ? 3.111 2.072 10.153 1.00 97.62 93 TYR A C 1
ATOM 707 O O . TYR A 1 93 ? 3.594 1.875 11.266 1.00 97.62 93 TYR A O 1
ATOM 715 N N . ALA A 1 94 ? 3.564 1.459 9.057 1.00 96.56 94 ALA A N 1
ATOM 716 C CA . ALA A 1 94 ? 4.673 0.506 9.062 1.00 96.56 94 ALA A CA 1
ATOM 717 C C . ALA A 1 94 ? 5.993 1.135 9.535 1.00 96.56 94 ALA A C 1
ATOM 719 O O . ALA A 1 94 ? 6.753 0.502 10.259 1.00 96.56 94 ALA A O 1
ATOM 720 N N . THR A 1 95 ? 6.245 2.399 9.178 1.00 95.12 95 THR A N 1
ATOM 721 C CA . THR A 1 95 ? 7.427 3.148 9.645 1.00 95.12 95 THR A CA 1
ATOM 722 C C . THR A 1 95 ? 7.370 3.433 11.150 1.00 95.12 95 THR A C 1
ATOM 724 O O . THR A 1 95 ? 8.402 3.427 11.812 1.00 95.12 95 THR A O 1
ATOM 727 N N . LEU A 1 96 ? 6.176 3.692 11.695 1.00 95.88 96 LEU A N 1
ATOM 728 C CA . LEU A 1 96 ? 5.967 3.951 13.126 1.00 95.88 96 LEU A CA 1
ATOM 729 C C . LEU A 1 96 ? 5.966 2.678 13.985 1.00 95.88 96 LEU A C 1
ATOM 731 O O . LEU A 1 96 ? 6.127 2.769 15.199 1.00 95.88 96 LEU A O 1
ATOM 735 N N . THR A 1 97 ? 5.728 1.520 13.371 1.00 96.12 97 THR A N 1
ATOM 736 C CA . THR A 1 97 ? 5.610 0.223 14.045 1.00 96.12 97 THR A CA 1
ATOM 737 C C . THR A 1 97 ? 6.598 -0.764 13.423 1.00 96.12 97 THR A C 1
ATOM 739 O O . THR A 1 97 ? 7.795 -0.700 13.693 1.00 96.12 97 THR A O 1
ATOM 742 N N . SER A 1 98 ? 6.113 -1.645 12.555 1.00 97.00 98 SER A N 1
ATOM 743 C CA . SER A 1 98 ? 6.891 -2.528 11.700 1.00 97.00 98 SER A CA 1
ATOM 744 C C . SER A 1 98 ? 6.037 -2.933 10.492 1.00 97.00 98 SER A C 1
ATOM 746 O O . SER A 1 98 ? 4.809 -2.814 10.519 1.00 97.00 98 SER A O 1
ATOM 748 N N . ASP A 1 99 ? 6.656 -3.451 9.426 1.00 96.06 99 ASP A N 1
ATOM 749 C CA . ASP A 1 99 ? 5.895 -4.043 8.314 1.00 96.06 99 ASP A CA 1
ATOM 750 C C . ASP A 1 99 ? 5.024 -5.215 8.798 1.00 96.06 99 ASP A C 1
ATOM 752 O O . ASP A 1 99 ? 3.900 -5.385 8.330 1.00 96.06 99 ASP A O 1
ATOM 756 N N . GLU A 1 100 ? 5.515 -6.007 9.756 1.00 97.25 100 GLU A N 1
ATOM 757 C CA . GLU A 1 100 ? 4.771 -7.134 10.318 1.00 97.25 100 GLU A CA 1
ATOM 758 C C . GLU A 1 100 ? 3.492 -6.665 11.022 1.00 97.25 100 GLU A C 1
ATOM 760 O O . GLU A 1 100 ? 2.407 -7.166 10.718 1.00 97.25 100 GLU A O 1
ATOM 765 N N . ASP A 1 101 ? 3.597 -5.665 11.897 1.00 97.38 101 ASP A N 1
ATOM 766 C CA . ASP A 1 101 ? 2.455 -5.129 12.641 1.00 97.38 101 ASP A CA 1
ATOM 767 C C . ASP A 1 101 ? 1.480 -4.389 11.725 1.00 97.38 101 ASP A C 1
ATOM 769 O O . ASP A 1 101 ? 0.264 -4.549 11.847 1.00 97.38 101 ASP A O 1
ATOM 773 N N . ALA A 1 102 ? 1.991 -3.645 10.741 1.00 98.19 102 ALA A N 1
ATOM 774 C CA . ALA A 1 102 ? 1.151 -2.989 9.749 1.00 98.19 102 ALA A CA 1
ATOM 775 C C . ALA A 1 102 ? 0.355 -3.998 8.914 1.00 98.19 102 ALA A C 1
ATOM 777 O O . ALA A 1 102 ? -0.838 -3.793 8.672 1.00 98.19 102 ALA A O 1
ATOM 778 N N . PHE A 1 103 ? 0.972 -5.109 8.499 1.00 98.25 103 PHE A N 1
ATOM 779 C CA . PHE A 1 103 ? 0.258 -6.160 7.778 1.00 98.25 103 PHE A CA 1
ATOM 780 C C . PHE A 1 103 ? -0.731 -6.925 8.658 1.00 98.25 103 PHE A C 1
ATOM 782 O O . PHE A 1 103 ? -1.809 -7.254 8.165 1.00 98.25 103 PHE A O 1
ATOM 789 N N . LYS A 1 104 ? -0.420 -7.173 9.937 1.00 97.75 104 LYS A N 1
ATOM 790 C CA . LYS A 1 104 ? -1.384 -7.748 10.893 1.00 97.75 104 LYS A CA 1
ATOM 791 C C . LYS A 1 104 ? -2.608 -6.844 11.051 1.00 97.75 104 LYS A C 1
ATOM 793 O O . LYS A 1 104 ? -3.734 -7.324 10.958 1.00 97.75 104 LYS A O 1
ATOM 798 N N . ALA A 1 105 ? -2.398 -5.536 11.200 1.00 98.12 105 ALA A N 1
ATOM 799 C CA . ALA A 1 105 ? -3.478 -4.554 11.279 1.00 98.12 105 ALA A CA 1
ATOM 800 C C . ALA A 1 105 ? -4.331 -4.521 9.998 1.00 98.12 105 ALA A C 1
ATOM 802 O O . ALA A 1 105 ? -5.559 -4.492 10.069 1.00 98.12 105 ALA A O 1
ATOM 803 N N . LEU A 1 106 ? -3.694 -4.567 8.822 1.00 97.94 106 LEU A N 1
ATOM 804 C CA . LEU A 1 106 ? -4.400 -4.594 7.540 1.00 97.94 106 LEU A CA 1
ATOM 805 C C . LEU A 1 106 ? -5.207 -5.889 7.350 1.00 97.94 106 LEU A C 1
ATOM 807 O O . LEU A 1 106 ? -6.343 -5.824 6.891 1.00 97.94 106 LEU A O 1
ATOM 811 N N . ASP A 1 107 ? -4.669 -7.052 7.730 1.00 97.19 107 ASP A N 1
ATOM 812 C CA . ASP A 1 107 ? -5.411 -8.321 7.684 1.00 97.19 107 ASP A CA 1
ATOM 813 C C . ASP A 1 107 ? -6.607 -8.321 8.651 1.00 97.19 107 ASP A C 1
ATOM 815 O O . ASP A 1 107 ? -7.698 -8.770 8.297 1.00 97.19 107 ASP A O 1
ATOM 819 N N . ALA A 1 108 ? -6.444 -7.740 9.844 1.00 97.06 108 ALA A N 1
ATOM 820 C CA . ALA A 1 108 ? -7.514 -7.611 10.831 1.00 97.06 108 ALA A CA 1
ATOM 821 C C . ALA A 1 108 ? -8.681 -6.725 10.354 1.00 97.06 108 ALA A C 1
ATOM 823 O O . ALA A 1 108 ? -9.801 -6.865 10.849 1.00 97.06 108 ALA A O 1
ATOM 824 N N . MET A 1 109 ? -8.491 -5.870 9.337 1.00 95.69 109 MET A N 1
ATOM 825 C CA . MET A 1 109 ? -9.572 -5.036 8.790 1.00 95.69 109 MET A CA 1
ATOM 826 C C . MET A 1 109 ? -10.759 -5.849 8.254 1.00 95.69 109 MET A C 1
ATOM 828 O O . MET A 1 109 ? -11.882 -5.340 8.243 1.00 95.69 109 MET A O 1
ATOM 832 N N . LYS A 1 110 ? -10.565 -7.121 7.868 1.00 93.44 110 LYS A N 1
ATOM 833 C CA . LYS A 1 110 ? -11.672 -8.016 7.475 1.00 93.44 110 LYS A CA 1
ATOM 834 C C . LYS A 1 110 ? -12.716 -8.188 8.588 1.00 93.44 110 LYS A C 1
ATOM 836 O O . LYS A 1 110 ? -13.902 -8.359 8.299 1.00 93.44 110 LYS A O 1
ATOM 841 N N . ASN A 1 111 ? -12.303 -8.057 9.851 1.00 92.81 111 ASN A N 1
ATOM 842 C CA . ASN A 1 111 ? -13.175 -8.170 11.020 1.00 92.81 111 ASN A CA 1
ATOM 843 C C . ASN A 1 111 ? -14.073 -6.937 11.199 1.00 92.81 111 ASN A C 1
ATOM 845 O O . ASN A 1 111 ? -15.170 -7.051 11.747 1.00 92.81 111 ASN A O 1
ATOM 849 N N . LEU A 1 112 ? -13.661 -5.778 10.672 1.00 91.88 112 LEU A N 1
ATOM 850 C CA . LEU A 1 112 ? -14.429 -4.532 10.750 1.00 91.88 112 LEU A CA 1
ATOM 851 C C . LEU A 1 112 ? -15.635 -4.504 9.799 1.00 91.88 112 LEU A C 1
ATOM 853 O O . LEU A 1 112 ? -16.463 -3.599 9.898 1.00 91.88 112 LEU A O 1
ATOM 857 N N . LYS A 1 113 ? -15.747 -5.471 8.871 1.00 88.88 113 LYS A N 1
ATOM 858 C CA . LYS A 1 113 ? -16.835 -5.564 7.876 1.00 88.88 113 LYS A CA 1
ATOM 859 C C . LYS A 1 113 ? -17.101 -4.214 7.194 1.00 88.88 113 LYS A C 1
ATOM 861 O O . LYS A 1 113 ? -18.240 -3.744 7.125 1.00 88.88 113 LYS A O 1
ATOM 866 N N . LEU A 1 114 ? -16.020 -3.576 6.733 1.00 89.56 114 LEU A N 1
ATOM 867 C CA . LEU A 1 114 ? -16.039 -2.219 6.194 1.00 89.56 114 LEU A CA 1
ATOM 868 C C . LEU A 1 114 ? -17.044 -2.098 5.045 1.00 89.56 114 LEU A C 1
ATOM 870 O O . LEU A 1 114 ? -17.004 -2.845 4.069 1.00 89.56 114 LEU A O 1
ATOM 874 N N . LYS A 1 115 ? -17.939 -1.116 5.166 1.00 92.38 115 LYS A N 1
ATOM 875 C CA . LYS A 1 115 ? -18.836 -0.700 4.086 1.00 92.38 115 LYS A CA 1
ATOM 876 C C . LYS A 1 115 ? -18.190 0.422 3.287 1.00 92.38 115 LYS A C 1
ATOM 878 O O . LYS A 1 115 ? -17.415 1.215 3.819 1.00 92.38 115 LYS A O 1
ATOM 883 N N . GLU A 1 116 ? -18.602 0.560 2.032 1.00 92.62 116 GLU A N 1
ATOM 884 C CA . GLU A 1 116 ? -18.131 1.629 1.148 1.00 92.62 116 GLU A CA 1
ATOM 885 C C . GLU A 1 116 ? -18.294 3.034 1.761 1.00 92.62 116 GLU A C 1
ATOM 887 O O . GLU A 1 116 ? -17.418 3.880 1.597 1.00 92.62 116 GLU A O 1
ATOM 892 N N . SER A 1 117 ? -19.373 3.286 2.514 1.00 93.44 117 SER A N 1
ATOM 893 C CA . SER A 1 117 ? -19.592 4.566 3.205 1.00 93.44 117 SER A CA 1
ATOM 894 C C . SER A 1 117 ? -18.469 4.903 4.191 1.00 93.44 117 SER A C 1
ATOM 896 O O . SER A 1 117 ? -17.994 6.033 4.192 1.00 93.44 117 SER A O 1
ATOM 898 N N . ARG A 1 118 ? -17.981 3.913 4.950 1.00 93.06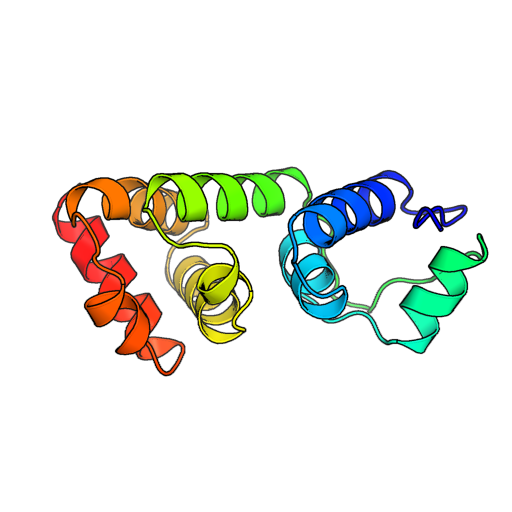 118 ARG A N 1
ATOM 899 C CA . ARG A 1 118 ? -16.860 4.072 5.891 1.00 93.06 118 ARG A CA 1
ATOM 900 C C . ARG A 1 118 ? -15.549 4.334 5.149 1.00 93.06 118 ARG A C 1
ATOM 902 O O . ARG A 1 118 ? -14.765 5.178 5.559 1.00 93.06 118 ARG A O 1
ATOM 909 N N . LEU A 1 119 ? -15.327 3.672 4.012 1.00 94.56 119 LEU A N 1
ATOM 910 C CA . LEU A 1 119 ? -14.137 3.904 3.182 1.00 94.56 119 LEU A CA 1
ATOM 911 C C . LEU A 1 119 ? -14.124 5.302 2.541 1.00 94.56 119 LEU A C 1
ATOM 913 O O . LEU A 1 119 ? -13.055 5.877 2.344 1.00 94.56 119 LEU A O 1
ATOM 917 N N . LYS A 1 120 ? -15.298 5.879 2.248 1.00 94.50 120 LYS A N 1
ATOM 918 C CA . LYS A 1 120 ? -15.435 7.265 1.758 1.00 94.50 120 LYS A CA 1
ATOM 919 C C . LYS A 1 120 ? -15.108 8.321 2.817 1.00 94.50 120 LYS A C 1
ATOM 921 O O . LYS A 1 120 ? -14.787 9.450 2.447 1.00 94.50 120 LYS A O 1
ATOM 926 N N . GLU A 1 121 ? -15.174 7.976 4.103 1.00 94.19 121 GLU A N 1
ATOM 927 C CA . GLU A 1 121 ? -14.787 8.866 5.207 1.00 94.19 121 GLU A CA 1
ATOM 928 C C . GLU A 1 121 ? -13.265 9.000 5.345 1.00 94.19 121 GLU A C 1
ATOM 930 O O . GLU A 1 121 ? -12.794 9.981 5.914 1.00 94.19 121 GLU A O 1
ATOM 935 N N . VAL A 1 122 ? -12.488 8.072 4.775 1.00 95.31 122 VAL A N 1
ATOM 936 C CA . VAL A 1 122 ? -11.026 8.160 4.750 1.00 95.31 122 VAL A CA 1
ATOM 937 C C . VAL A 1 122 ? -10.607 9.240 3.750 1.00 95.31 122 VAL A C 1
ATOM 939 O O . VAL A 1 122 ? -10.732 9.052 2.534 1.00 95.31 122 VAL A O 1
ATOM 942 N N . LYS A 1 123 ? -10.127 10.380 4.260 1.00 94.12 123 LYS A N 1
ATOM 943 C CA . LYS A 1 123 ? -9.765 11.564 3.455 1.00 94.12 123 LYS A CA 1
ATOM 944 C C . LYS A 1 123 ? -8.270 11.880 3.437 1.00 94.12 123 LYS A C 1
ATOM 946 O O . LYS A 1 123 ? -7.826 12.623 2.564 1.00 94.12 123 LYS A O 1
ATOM 951 N N . ASP A 1 124 ? -7.506 11.302 4.354 1.00 95.88 124 ASP A N 1
ATOM 952 C CA . ASP A 1 124 ? -6.071 11.520 4.510 1.00 95.88 124 ASP A CA 1
ATOM 953 C C . ASP A 1 124 ? -5.389 10.301 5.157 1.00 95.88 124 ASP A C 1
ATOM 955 O O . ASP A 1 124 ? -6.018 9.269 5.425 1.00 95.88 124 ASP A O 1
ATOM 959 N N . ASN A 1 125 ? -4.071 10.410 5.342 1.00 95.56 125 ASN A N 1
ATOM 960 C CA . ASN A 1 125 ? -3.237 9.349 5.900 1.00 95.56 125 ASN A CA 1
ATOM 961 C C . ASN A 1 125 ? -3.653 9.012 7.338 1.00 95.56 125 ASN A C 1
ATOM 963 O O . ASN A 1 125 ? -3.732 7.834 7.681 1.00 95.56 125 ASN A O 1
ATOM 967 N N . ASP A 1 126 ? -3.950 10.024 8.155 1.00 96.75 126 ASP A N 1
ATOM 968 C CA . ASP A 1 126 ? -4.280 9.863 9.573 1.00 96.75 126 ASP A CA 1
ATOM 969 C C . ASP A 1 126 ? -5.619 9.144 9.760 1.00 96.75 126 ASP A C 1
ATOM 971 O O . ASP A 1 126 ? -5.754 8.297 10.649 1.00 96.75 126 ASP A O 1
ATOM 975 N N . CYS A 1 127 ? -6.585 9.390 8.870 1.00 96.81 127 CYS A N 1
ATOM 976 C CA . CYS A 1 127 ? -7.834 8.637 8.811 1.00 96.81 127 CYS A CA 1
ATOM 977 C C . CYS A 1 127 ? -7.568 7.144 8.576 1.00 96.81 127 CYS A C 1
ATOM 979 O O . CYS A 1 127 ? -8.134 6.295 9.266 1.00 96.81 127 CYS A O 1
ATOM 981 N N . PHE A 1 128 ? -6.700 6.803 7.616 1.00 97.44 128 PHE A N 1
ATOM 982 C CA . PHE A 1 128 ? -6.405 5.400 7.324 1.00 97.44 128 PHE A CA 1
ATOM 983 C C . PHE A 1 128 ? -5.587 4.738 8.439 1.00 97.44 128 PHE A C 1
ATOM 985 O O . PHE A 1 128 ? -5.867 3.602 8.815 1.00 97.44 128 PHE A O 1
ATOM 992 N N . ILE A 1 129 ? -4.633 5.463 9.029 1.00 97.94 129 ILE A N 1
ATOM 993 C CA . ILE A 1 129 ? -3.872 5.012 10.201 1.00 97.94 129 ILE A CA 1
ATOM 994 C C . ILE A 1 129 ? -4.806 4.745 11.387 1.00 97.94 129 ILE A C 1
ATOM 996 O O . ILE A 1 129 ? -4.633 3.755 12.094 1.00 97.94 129 ILE A O 1
ATOM 1000 N N . THR A 1 130 ? -5.810 5.595 11.604 1.00 97.00 130 THR A N 1
ATOM 1001 C CA . THR A 1 130 ? -6.819 5.379 12.651 1.00 97.00 130 THR A CA 1
ATOM 1002 C C . THR A 1 130 ? -7.596 4.092 12.393 1.00 97.00 130 THR A C 1
ATOM 1004 O O . THR A 1 130 ? -7.754 3.291 13.308 1.00 97.00 130 THR A O 1
ATOM 1007 N N . LEU A 1 131 ? -7.982 3.828 11.143 1.00 96.56 131 LEU A N 1
ATOM 1008 C CA . LEU A 1 131 ? -8.664 2.586 10.776 1.00 96.56 131 LEU A CA 1
ATOM 1009 C C . LEU A 1 131 ? -7.777 1.341 10.969 1.00 96.56 131 LEU A C 1
ATOM 1011 O O . LEU A 1 131 ? -8.269 0.300 11.397 1.00 96.56 131 LEU A O 1
ATOM 1015 N N . LEU A 1 132 ? -6.470 1.440 10.696 1.00 97.50 132 LEU A N 1
ATOM 1016 C CA . LEU A 1 132 ? -5.500 0.376 10.993 1.00 97.50 132 LEU A CA 1
ATOM 1017 C C . LEU A 1 132 ? -5.395 0.117 12.500 1.00 97.50 132 LEU A C 1
ATOM 1019 O O . LEU A 1 132 ? -5.398 -1.036 12.919 1.00 97.50 132 LEU A O 1
ATOM 1023 N N . LYS A 1 133 ? -5.365 1.170 13.324 1.00 97.12 133 LYS A N 1
ATOM 1024 C CA . LYS A 1 133 ? -5.364 1.044 14.791 1.00 97.12 133 LYS A CA 1
ATOM 1025 C C . LYS A 1 133 ? -6.662 0.427 15.319 1.00 97.12 133 LYS A C 1
ATOM 1027 O O . LYS A 1 133 ? -6.599 -0.436 16.188 1.00 97.12 133 LYS A O 1
ATOM 1032 N N . GLU A 1 134 ? -7.815 0.837 14.783 1.00 96.00 134 GLU A N 1
ATOM 1033 C CA . GLU A 1 134 ? -9.118 0.229 15.094 1.00 96.00 134 GLU A CA 1
ATOM 1034 C C . GLU A 1 134 ? -9.097 -1.273 14.779 1.00 96.00 134 GLU A C 1
ATOM 1036 O O . GLU A 1 134 ? -9.477 -2.079 15.623 1.00 96.00 134 GLU A O 1
ATOM 1041 N N . ALA A 1 135 ? -8.597 -1.662 13.602 1.00 96.06 135 ALA A N 1
ATOM 1042 C CA . ALA A 1 135 ? -8.489 -3.063 13.206 1.00 96.06 135 ALA A CA 1
ATOM 1043 C C . ALA A 1 135 ? -7.526 -3.857 14.102 1.00 96.06 135 ALA A C 1
ATOM 1045 O O . ALA A 1 135 ? -7.872 -4.951 14.545 1.00 96.06 135 ALA A O 1
ATOM 1046 N N . ALA A 1 136 ? -6.354 -3.303 14.418 1.00 95.00 136 ALA A N 1
ATOM 1047 C CA . ALA A 1 136 ? -5.361 -3.941 15.282 1.00 95.00 136 ALA A CA 1
ATOM 1048 C C . ALA A 1 136 ? -5.891 -4.217 16.698 1.00 95.00 136 ALA A C 1
ATOM 1050 O O . ALA A 1 136 ? -5.504 -5.203 17.312 1.00 95.00 136 ALA A O 1
ATOM 1051 N N . ALA A 1 137 ? -6.811 -3.390 17.203 1.00 92.94 137 ALA A N 1
ATOM 1052 C CA . ALA A 1 137 ? -7.469 -3.618 18.490 1.00 92.94 137 ALA A CA 1
ATOM 1053 C C . ALA A 1 137 ? -8.504 -4.763 18.464 1.00 92.94 137 ALA A C 1
ATOM 1055 O O . ALA A 1 137 ? -9.006 -5.156 19.515 1.00 92.94 137 ALA A O 1
ATOM 1056 N N . THR A 1 138 ? -8.844 -5.282 17.279 1.00 81.81 138 THR A N 1
ATOM 1057 C CA . THR A 1 138 ? -9.750 -6.433 17.096 1.00 81.81 138 THR A CA 1
ATOM 1058 C C . THR A 1 138 ? -9.022 -7.747 16.802 1.00 81.81 138 THR A C 1
ATOM 1060 O O . THR A 1 138 ? -9.692 -8.758 16.576 1.00 81.81 138 THR A O 1
ATOM 1063 N N . ALA A 1 139 ? -7.686 -7.713 16.736 1.00 68.00 139 ALA A N 1
ATOM 1064 C CA . ALA A 1 139 ? -6.823 -8.842 16.397 1.00 68.00 139 ALA A CA 1
ATOM 1065 C C . ALA A 1 139 ? -6.432 -9.679 17.623 1.00 68.00 139 ALA A C 1
ATOM 1067 O O . ALA A 1 139 ? -6.332 -9.106 18.731 1.00 68.00 139 ALA A O 1
#

Organism: NCBI:txid376804